Protein AF-A0ABD7CWC6-F1 (afdb_monomer_lite)

pLDDT: mean 77.97, std 18.7, range [38.25, 96.06]

Structure (mmCIF, N/CA/C/O backbone):
data_AF-A0ABD7CWC6-F1
#
_entry.id   AF-A0ABD7CWC6-F1
#
loop_
_atom_site.group_PDB
_atom_site.id
_atom_site.type_symbol
_atom_site.label_atom_id
_atom_site.label_alt_id
_atom_site.label_comp_id
_atom_site.label_asym_id
_atom_site.label_entity_id
_atom_site.label_seq_id
_atom_site.pdbx_PDB_ins_code
_atom_site.Cartn_x
_atom_site.Cartn_y
_atom_site.Cartn_z
_atom_site.occupancy
_atom_site.B_iso_or_equiv
_atom_site.auth_seq_id
_atom_site.auth_comp_id
_atom_site.auth_asym_id
_atom_site.auth_atom_id
_atom_site.pdbx_PDB_model_num
ATOM 1 N N . MET A 1 1 ? 16.741 18.688 -6.364 1.00 38.25 1 MET A N 1
ATOM 2 C CA . MET A 1 1 ? 15.589 17.870 -6.795 1.00 38.25 1 MET A CA 1
ATOM 3 C C . MET A 1 1 ? 15.163 17.095 -5.564 1.00 38.25 1 MET A C 1
ATOM 5 O O . MET A 1 1 ? 16.045 16.542 -4.925 1.00 38.25 1 MET A O 1
ATOM 9 N N . ALA A 1 2 ? 13.905 17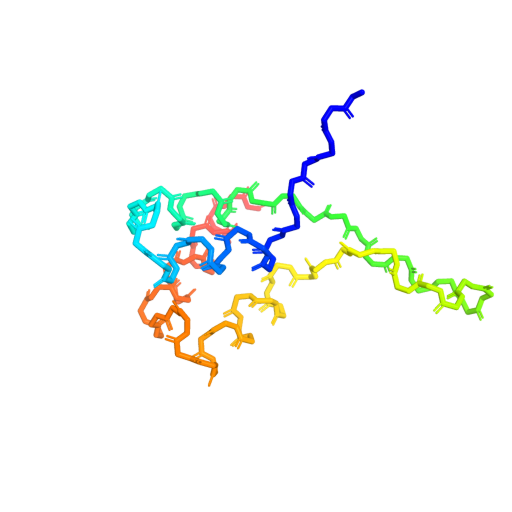.177 -5.129 1.00 46.03 2 ALA A N 1
ATOM 10 C CA . ALA A 1 2 ? 13.467 16.358 -4.000 1.00 46.03 2 ALA A CA 1
ATOM 11 C C . ALA A 1 2 ? 13.394 14.910 -4.495 1.00 46.03 2 ALA A C 1
ATOM 13 O O . ALA A 1 2 ? 12.682 14.645 -5.463 1.00 46.03 2 ALA A O 1
ATOM 14 N N . GLU A 1 3 ? 14.186 14.020 -3.905 1.00 56.91 3 GLU A N 1
ATOM 15 C CA . GLU A 1 3 ? 14.130 12.591 -4.208 1.00 56.91 3 GLU A CA 1
ATOM 16 C C . GLU A 1 3 ? 12.706 12.085 -3.949 1.00 56.91 3 GLU A C 1
ATOM 18 O O . GLU A 1 3 ? 12.093 12.410 -2.925 1.00 56.91 3 GLU A O 1
ATOM 23 N N . LYS A 1 4 ? 12.149 11.331 -4.904 1.00 60.38 4 LYS A N 1
ATOM 24 C CA . LYS A 1 4 ? 10.867 10.647 -4.712 1.00 60.38 4 LYS A CA 1
ATOM 25 C C . LYS A 1 4 ? 11.074 9.663 -3.547 1.00 60.38 4 LYS A C 1
ATOM 27 O O . LYS A 1 4 ? 12.039 8.903 -3.596 1.00 60.38 4 LYS A O 1
ATOM 32 N N . PRO A 1 5 ? 10.254 9.699 -2.479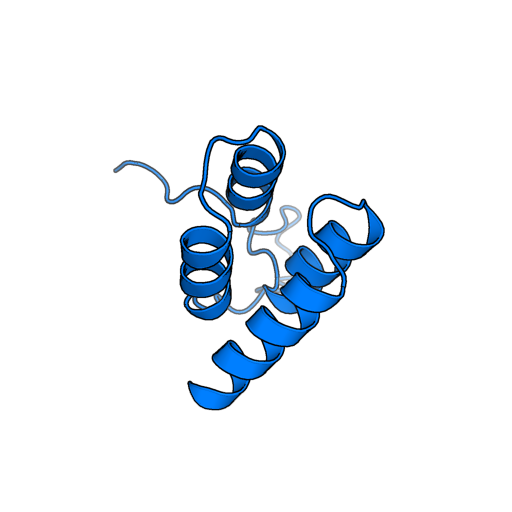 1.00 70.50 5 PRO A N 1
ATOM 33 C CA . PRO A 1 5 ? 10.427 8.786 -1.349 1.00 70.50 5 PRO A CA 1
ATOM 34 C C . PRO A 1 5 ? 10.345 7.338 -1.840 1.00 70.50 5 PRO A C 1
ATOM 36 O O . PRO A 1 5 ? 9.600 7.080 -2.779 1.00 70.50 5 PRO A O 1
ATOM 39 N N . SER A 1 6 ? 11.069 6.401 -1.221 1.00 80.56 6 SER A N 1
ATOM 40 C CA . SER A 1 6 ? 10.914 4.977 -1.549 1.00 80.56 6 SER A CA 1
ATOM 41 C C . SER A 1 6 ? 9.509 4.485 -1.192 1.00 80.56 6 SER A C 1
ATOM 43 O O . SER A 1 6 ? 8.852 5.033 -0.296 1.00 80.56 6 SER A O 1
ATOM 45 N N . LEU A 1 7 ? 9.048 3.427 -1.866 1.00 84.94 7 LEU A N 1
ATOM 46 C CA . LEU A 1 7 ? 7.747 2.822 -1.574 1.00 84.94 7 LEU A CA 1
ATOM 47 C C . LEU A 1 7 ? 7.693 2.325 -0.122 1.00 84.94 7 LEU A C 1
ATOM 49 O O . LEU A 1 7 ? 6.684 2.501 0.561 1.00 84.94 7 LEU A O 1
ATOM 53 N N . HIS A 1 8 ? 8.804 1.793 0.393 1.00 84.31 8 HIS A N 1
ATOM 54 C CA . HIS A 1 8 ? 8.907 1.390 1.791 1.00 84.31 8 HIS A CA 1
ATOM 55 C C . HIS A 1 8 ? 8.640 2.549 2.772 1.00 84.31 8 HIS A C 1
ATOM 57 O O . HIS A 1 8 ? 7.875 2.405 3.729 1.00 84.31 8 HIS A O 1
ATOM 63 N N . GLU A 1 9 ? 9.257 3.715 2.558 1.00 84.62 9 GLU A N 1
ATOM 64 C CA . GLU A 1 9 ? 9.054 4.886 3.420 1.00 84.62 9 GLU A CA 1
ATOM 65 C C . GLU A 1 9 ? 7.632 5.448 3.287 1.00 84.62 9 GLU A C 1
ATOM 67 O O . GLU A 1 9 ? 7.035 5.880 4.276 1.00 84.62 9 GLU A O 1
ATOM 72 N N . TYR A 1 10 ? 7.051 5.390 2.089 1.00 88.75 10 TYR A N 1
ATOM 73 C CA . TYR A 1 10 ? 5.662 5.772 1.854 1.00 88.75 10 TYR A CA 1
ATOM 74 C C . TYR A 1 10 ? 4.682 4.893 2.655 1.00 88.75 10 TYR A C 1
ATOM 76 O O . TYR A 1 10 ? 3.863 5.417 3.415 1.00 88.75 10 TYR A O 1
ATOM 84 N N . LEU A 1 11 ? 4.825 3.564 2.603 1.00 90.06 11 LEU A N 1
ATOM 85 C CA . LEU A 1 11 ? 3.980 2.633 3.366 1.00 90.06 11 LEU A CA 1
ATOM 86 C C . LEU A 1 11 ? 4.142 2.798 4.886 1.00 90.06 11 LEU A C 1
ATOM 88 O O . LEU A 1 11 ? 3.167 2.715 5.633 1.00 90.06 11 LEU A O 1
ATOM 92 N N . ARG A 1 12 ? 5.345 3.135 5.371 1.00 88.44 12 ARG A N 1
ATOM 93 C CA . ARG A 1 12 ? 5.548 3.484 6.790 1.00 88.44 12 ARG A CA 1
ATOM 94 C C . ARG A 1 12 ? 4.790 4.743 7.206 1.00 88.44 12 ARG A C 1
ATOM 96 O O . ARG A 1 12 ? 4.342 4.831 8.350 1.00 88.44 12 ARG A O 1
ATOM 103 N N . ARG A 1 13 ? 4.658 5.739 6.326 1.00 89.38 13 ARG A N 1
ATOM 104 C CA . ARG A 1 13 ? 3.871 6.954 6.610 1.00 89.38 13 ARG A CA 1
ATOM 105 C C . ARG A 1 13 ? 2.378 6.655 6.646 1.00 89.38 13 ARG A C 1
ATOM 107 O O . ARG A 1 13 ? 1.699 7.173 7.532 1.00 89.38 13 ARG A O 1
ATOM 114 N N . TYR A 1 14 ? 1.902 5.775 5.766 1.00 92.00 14 TYR A N 1
ATOM 115 C CA . TYR A 1 14 ? 0.551 5.221 5.849 1.00 92.00 14 TYR A CA 1
ATOM 116 C C . TYR A 1 14 ? 0.306 4.537 7.201 1.00 92.00 14 TYR A C 1
ATOM 118 O O . TYR A 1 14 ? -0.638 4.902 7.897 1.00 92.00 14 TYR A O 1
ATOM 126 N N . ALA A 1 15 ? 1.211 3.656 7.643 1.00 89.62 15 ALA A N 1
ATOM 127 C CA . ALA A 1 15 ? 1.100 2.951 8.928 1.00 89.62 15 ALA A CA 1
ATOM 128 C C . ALA A 1 15 ? 0.987 3.891 10.141 1.00 89.62 15 ALA A C 1
ATOM 130 O O . ALA A 1 15 ? 0.369 3.565 11.151 1.00 89.62 15 ALA A O 1
ATOM 131 N N . LYS A 1 16 ? 1.596 5.080 10.046 1.00 93.06 16 LYS A N 1
ATOM 132 C CA . LYS A 1 16 ? 1.537 6.135 11.070 1.00 93.06 16 LYS A CA 1
ATOM 133 C C . LYS A 1 16 ? 0.255 6.979 10.999 1.00 93.06 16 LYS A C 1
ATOM 135 O O . LYS A 1 16 ? 0.128 7.935 11.759 1.00 93.06 16 LYS A O 1
ATOM 140 N N . GLY A 1 17 ? -0.672 6.659 10.094 1.00 90.88 17 GLY A N 1
ATOM 141 C CA . GLY A 1 17 ? -1.918 7.394 9.865 1.00 90.88 17 GLY A CA 1
ATOM 142 C C . GLY A 1 17 ? -1.751 8.678 9.049 1.00 90.88 17 GLY A C 1
ATOM 143 O O . GLY A 1 17 ? -2.656 9.506 9.031 1.00 90.88 17 GLY A O 1
ATOM 144 N N . GLY A 1 18 ? -0.600 8.873 8.396 1.00 88.12 18 GLY A N 1
ATOM 145 C CA . GLY A 1 18 ? -0.310 10.082 7.619 1.00 88.12 18 GLY A CA 1
ATOM 146 C C . GLY A 1 18 ? -0.890 10.084 6.204 1.00 88.12 18 GLY A C 1
ATOM 147 O O . GLY A 1 18 ? -0.814 11.110 5.537 1.00 88.12 18 GLY A O 1
ATOM 148 N N . ILE A 1 19 ? -1.423 8.949 5.741 1.00 92.06 19 ILE A N 1
ATOM 149 C CA . ILE A 1 19 ? -1.919 8.755 4.374 1.00 92.06 19 ILE A CA 1
ATOM 150 C C . ILE A 1 19 ? -3.261 8.007 4.446 1.00 92.06 19 ILE A C 1
ATOM 152 O O . ILE A 1 19 ? -3.356 7.015 5.172 1.00 92.06 19 ILE A O 1
ATOM 156 N N . PRO A 1 20 ? -4.310 8.443 3.728 1.00 95.19 20 PRO A N 1
ATOM 157 C CA . PRO A 1 20 ? -5.555 7.691 3.604 1.00 95.19 20 PRO A CA 1
ATOM 158 C C . PRO A 1 20 ? -5.365 6.358 2.868 1.00 95.19 20 PRO A C 1
ATOM 160 O O . PRO A 1 20 ? -4.594 6.263 1.918 1.00 95.19 20 PRO A O 1
ATOM 163 N N . ARG A 1 21 ? -6.146 5.336 3.236 1.00 94.06 21 ARG A N 1
ATOM 164 C CA . ARG A 1 21 ? -6.091 4.000 2.612 1.00 94.06 21 ARG A CA 1
ATOM 165 C C . ARG A 1 21 ? -6.222 4.026 1.084 1.00 94.06 21 ARG A C 1
ATOM 167 O O . ARG A 1 21 ? -5.443 3.383 0.396 1.00 94.06 21 ARG A O 1
ATOM 174 N N . GLU A 1 22 ? -7.194 4.765 0.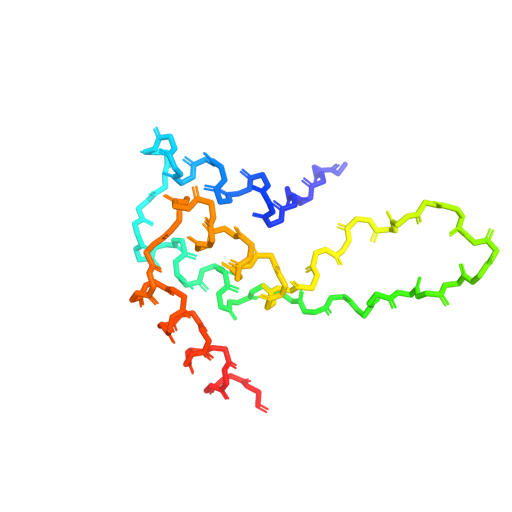553 1.00 95.88 22 GLU A N 1
ATOM 175 C CA . GLU A 1 22 ? -7.447 4.810 -0.897 1.00 95.88 22 GLU A CA 1
ATOM 176 C C . GLU A 1 22 ? -6.319 5.507 -1.674 1.00 95.88 22 GLU A C 1
ATOM 178 O O . GLU A 1 22 ? -5.987 5.095 -2.787 1.00 95.88 22 GLU A O 1
ATOM 183 N N . GLU A 1 23 ? -5.709 6.532 -1.073 1.00 94.44 23 GLU A N 1
ATOM 184 C CA . GLU A 1 23 ? -4.523 7.201 -1.615 1.00 94.44 23 GLU A CA 1
ATOM 185 C C . GLU A 1 23 ? -3.346 6.221 -1.644 1.00 94.44 23 GLU A C 1
ATOM 187 O O . GLU A 1 23 ? -2.759 6.003 -2.700 1.00 94.44 23 GLU A O 1
ATOM 192 N N . MET A 1 24 ? -3.112 5.513 -0.532 1.00 94.38 24 MET A N 1
ATOM 193 C CA . MET A 1 24 ? -2.069 4.492 -0.434 1.00 94.38 24 MET A CA 1
ATOM 194 C C . MET A 1 24 ? -2.220 3.399 -1.498 1.00 94.38 24 MET A C 1
ATOM 196 O O . MET A 1 24 ? -1.242 3.061 -2.168 1.00 94.38 24 MET A O 1
ATOM 200 N N . ILE A 1 25 ? -3.433 2.877 -1.695 1.00 94.31 25 ILE A N 1
ATOM 201 C CA . ILE A 1 25 ? -3.713 1.847 -2.703 1.00 94.31 25 ILE A CA 1
ATOM 202 C C . ILE A 1 25 ? -3.470 2.392 -4.115 1.00 94.31 25 ILE A C 1
ATOM 204 O O . ILE A 1 25 ? -2.848 1.726 -4.945 1.00 94.31 25 ILE A O 1
ATOM 208 N N . THR A 1 26 ? -3.969 3.596 -4.401 1.00 93.00 26 THR A N 1
ATOM 209 C CA . THR A 1 26 ? -3.876 4.210 -5.732 1.00 93.00 26 THR A CA 1
ATOM 210 C C . THR A 1 26 ? -2.432 4.497 -6.115 1.00 93.00 26 THR A C 1
ATOM 212 O O . THR A 1 26 ? -2.010 4.123 -7.211 1.00 93.00 26 THR A O 1
ATOM 215 N N . ASP A 1 27 ? -1.672 5.103 -5.208 1.00 91.06 27 ASP A N 1
ATOM 216 C CA . ASP A 1 27 ? -0.281 5.473 -5.440 1.00 91.06 27 ASP A CA 1
ATOM 217 C C . ASP A 1 27 ? 0.609 4.231 -5.532 1.00 91.06 27 ASP A C 1
ATOM 219 O O . ASP A 1 27 ? 1.429 4.135 -6.443 1.00 91.06 27 ASP A O 1
ATOM 223 N N . SER A 1 28 ? 0.405 3.236 -4.660 1.00 89.81 28 SER A N 1
ATOM 224 C CA . SER A 1 28 ? 1.173 1.981 -4.690 1.00 89.81 28 SER A CA 1
ATOM 225 C C . SER A 1 28 ? 0.912 1.181 -5.971 1.00 89.81 28 SER A C 1
ATOM 227 O O . SER A 1 28 ? 1.840 0.630 -6.562 1.00 89.81 28 SER A O 1
ATOM 229 N N . ALA A 1 29 ? -0.334 1.150 -6.458 1.00 89.81 29 ALA A N 1
ATOM 230 C CA . ALA A 1 29 ? -0.670 0.517 -7.735 1.00 89.81 29 ALA A CA 1
ATOM 231 C C . ALA A 1 29 ? -0.115 1.287 -8.947 1.00 89.81 29 ALA A C 1
ATOM 233 O O . ALA A 1 29 ? 0.155 0.688 -9.989 1.00 89.81 29 ALA A O 1
ATOM 234 N N . ALA A 1 30 ? 0.043 2.607 -8.820 1.00 88.50 30 ALA A N 1
ATOM 235 C CA . ALA A 1 30 ? 0.634 3.479 -9.830 1.00 88.50 30 ALA A CA 1
ATOM 236 C C . ALA A 1 30 ? 2.163 3.542 -9.772 1.00 88.50 30 ALA A C 1
ATOM 238 O O . ALA A 1 30 ? 2.767 4.206 -10.611 1.00 88.50 30 ALA A O 1
ATOM 239 N N . TRP A 1 31 ? 2.785 2.892 -8.790 1.00 87.25 31 TRP A N 1
ATOM 240 C CA . TRP A 1 31 ? 4.219 2.976 -8.589 1.00 87.25 31 TRP A CA 1
ATOM 241 C C . TRP A 1 31 ? 4.956 2.273 -9.732 1.00 87.25 31 TRP A C 1
ATOM 243 O O . TRP A 1 31 ? 4.792 1.060 -9.938 1.00 87.25 31 TRP A O 1
ATOM 253 N N . ASP A 1 32 ? 5.727 3.060 -10.486 1.00 72.56 32 ASP A N 1
ATOM 254 C CA . ASP A 1 32 ? 6.489 2.601 -11.645 1.00 72.56 32 ASP A CA 1
ATOM 255 C C . ASP A 1 32 ? 7.466 1.488 -11.251 1.00 72.56 32 ASP A C 1
ATOM 257 O O . ASP A 1 32 ? 8.082 1.528 -10.182 1.00 72.56 32 ASP A O 1
ATOM 261 N N . PHE A 1 33 ? 7.589 0.484 -12.124 1.00 58.28 33 PHE A N 1
ATOM 262 C CA . PHE A 1 33 ? 8.728 -0.424 -12.084 1.00 58.28 33 PHE A CA 1
ATOM 263 C C . PHE A 1 33 ? 9.942 0.369 -12.544 1.00 58.28 33 PHE A C 1
ATOM 265 O O . PHE A 1 33 ? 10.003 0.770 -13.704 1.00 58.28 33 PHE A O 1
ATOM 272 N N . GLU A 1 34 ? 10.914 0.562 -11.670 1.00 51.44 34 GLU A N 1
ATOM 273 C CA . GLU A 1 34 ? 12.277 0.609 -12.169 1.00 51.44 34 GLU A CA 1
ATOM 274 C C . GLU A 1 34 ? 12.820 -0.813 -12.021 1.00 51.44 34 GLU A C 1
ATOM 276 O O . GLU A 1 34 ? 12.672 -1.444 -10.972 1.00 51.44 34 GLU A O 1
ATOM 281 N N . GLU A 1 35 ? 13.256 -1.376 -13.147 1.00 42.81 35 GLU A N 1
ATOM 282 C CA . GLU A 1 35 ? 13.821 -2.717 -13.228 1.00 42.81 35 GLU A CA 1
ATOM 283 C C . GLU A 1 35 ? 14.997 -2.781 -12.253 1.00 42.81 35 GLU A C 1
ATOM 285 O O . GLU A 1 35 ? 15.919 -1.977 -12.363 1.00 42.81 35 GLU A O 1
ATOM 290 N N . GLU A 1 36 ? 14.946 -3.696 -11.280 1.00 43.47 36 GLU A N 1
ATOM 291 C CA . GLU A 1 36 ? 16.065 -3.925 -10.368 1.00 43.47 36 GLU A CA 1
ATOM 292 C C . GLU A 1 36 ? 17.273 -4.331 -11.220 1.00 43.47 36 GLU A C 1
ATOM 294 O O . GLU A 1 36 ? 17.360 -5.459 -11.711 1.00 43.47 36 GLU A O 1
ATOM 299 N N . ILE A 1 37 ? 18.187 -3.387 -11.454 1.00 46.28 37 ILE A N 1
ATOM 300 C CA . ILE A 1 37 ? 19.444 -3.669 -12.135 1.00 46.28 37 ILE A CA 1
ATOM 301 C C . ILE A 1 37 ? 20.286 -4.469 -11.142 1.00 46.28 37 ILE A C 1
ATOM 303 O O . ILE A 1 37 ? 21.003 -3.910 -10.314 1.00 46.28 37 ILE A O 1
ATOM 307 N N . HIS A 1 38 ? 20.198 -5.797 -11.211 1.00 43.50 38 HIS A N 1
ATOM 308 C CA . HIS A 1 38 ? 21.211 -6.672 -10.630 1.00 43.50 38 HIS A CA 1
ATOM 309 C C . HIS A 1 38 ? 22.486 -6.561 -11.474 1.00 43.50 38 HIS A C 1
ATOM 311 O O . HIS A 1 38 ? 22.751 -7.378 -12.352 1.00 43.50 38 HIS A O 1
ATOM 317 N N . ASP A 1 39 ? 23.257 -5.501 -11.243 1.00 49.72 39 ASP A N 1
ATOM 318 C CA . ASP A 1 39 ? 24.652 -5.444 -11.663 1.00 49.72 39 ASP A CA 1
ATOM 319 C C . ASP A 1 39 ? 25.495 -6.102 -10.562 1.00 49.72 39 ASP A C 1
ATOM 321 O O . ASP A 1 39 ? 25.592 -5.586 -9.450 1.00 49.72 39 ASP A O 1
ATOM 325 N N . ASP A 1 40 ? 26.107 -7.248 -10.869 1.00 51.50 40 ASP A N 1
ATOM 326 C CA . ASP A 1 40 ? 26.980 -7.997 -9.953 1.00 51.50 40 ASP A CA 1
ATOM 327 C C . ASP A 1 40 ? 28.193 -7.171 -9.455 1.00 51.50 40 ASP A C 1
ATOM 329 O O . ASP A 1 40 ? 28.868 -7.567 -8.501 1.00 51.50 40 ASP A O 1
ATOM 333 N N . LEU A 1 41 ? 28.498 -6.026 -10.087 1.00 55.06 41 LEU A N 1
ATOM 334 C CA . LEU A 1 41 ? 29.549 -5.085 -9.678 1.00 55.06 41 LEU A CA 1
ATOM 335 C C . LEU A 1 41 ? 29.031 -3.917 -8.821 1.00 55.06 41 LEU A C 1
ATOM 337 O O . LEU A 1 41 ? 29.841 -3.167 -8.266 1.00 55.06 41 LEU A O 1
ATOM 341 N N . VAL A 1 42 ? 27.713 -3.761 -8.678 1.00 50.28 42 VAL A N 1
ATOM 342 C CA . VAL A 1 42 ? 27.086 -2.735 -7.841 1.00 50.28 42 VAL A CA 1
ATOM 343 C C . VAL A 1 42 ? 26.675 -3.377 -6.513 1.00 50.28 42 VAL A C 1
ATOM 345 O O . VAL A 1 42 ? 25.685 -4.087 -6.402 1.00 50.28 42 VAL A O 1
ATOM 348 N N . ILE A 1 43 ? 27.469 -3.126 -5.468 1.00 47.16 43 ILE A N 1
ATOM 349 C CA . ILE A 1 43 ? 27.235 -3.631 -4.098 1.00 47.16 43 ILE A CA 1
ATOM 350 C C . ILE A 1 43 ? 25.997 -2.979 -3.451 1.00 47.16 43 ILE A C 1
ATOM 352 O O . ILE A 1 43 ? 25.437 -3.501 -2.487 1.00 47.16 43 ILE A O 1
ATOM 356 N N . GLU A 1 44 ? 25.552 -1.837 -3.969 1.00 40.25 44 GLU A N 1
ATOM 357 C CA . GLU A 1 44 ? 24.377 -1.138 -3.467 1.00 40.25 44 GLU A CA 1
ATOM 358 C C . GLU A 1 44 ? 23.154 -1.547 -4.280 1.00 40.25 44 GLU A C 1
ATOM 360 O O . GLU A 1 44 ? 23.041 -1.206 -5.451 1.00 40.25 44 GLU A O 1
ATOM 365 N N . SER A 1 45 ? 22.209 -2.245 -3.643 1.00 42.44 45 SER A N 1
ATOM 366 C CA . SER A 1 45 ? 20.835 -2.311 -4.144 1.00 42.44 45 SER A CA 1
ATOM 367 C C . SER A 1 45 ? 20.410 -0.877 -4.467 1.00 42.44 45 SER A C 1
ATOM 369 O O . SER A 1 45 ? 20.260 -0.050 -3.563 1.00 42.44 45 SER A O 1
ATOM 371 N N . THR A 1 46 ? 20.325 -0.540 -5.757 1.00 45.12 46 THR A N 1
ATOM 372 C CA . THR A 1 46 ? 19.821 0.753 -6.210 1.00 45.12 46 THR A CA 1
ATOM 373 C C . THR A 1 46 ? 18.379 0.758 -5.758 1.00 45.12 46 THR A C 1
ATOM 375 O O . THR A 1 46 ? 17.605 0.053 -6.382 1.00 45.12 46 THR A O 1
ATOM 378 N N . GLY A 1 47 ? 18.071 1.402 -4.624 1.00 45.72 47 GLY A N 1
ATOM 379 C CA . GLY A 1 47 ? 16.885 1.205 -3.772 1.00 45.72 47 GLY A CA 1
ATOM 380 C C . GLY A 1 47 ? 15.520 1.208 -4.468 1.00 45.72 47 GLY A C 1
ATOM 381 O O . GLY A 1 47 ? 14.686 2.080 -4.230 1.00 45.72 47 GLY A O 1
ATOM 382 N N . GLN A 1 48 ? 15.297 0.217 -5.318 1.00 52.81 48 GLN A N 1
ATOM 383 C CA . GLN A 1 48 ? 14.178 0.037 -6.217 1.00 52.81 48 GLN A CA 1
ATOM 384 C C . GLN A 1 48 ? 13.470 -1.200 -5.736 1.00 52.81 48 GLN A C 1
ATOM 386 O O . GLN A 1 48 ? 13.642 -2.324 -6.192 1.00 52.81 48 GLN A O 1
ATOM 391 N N . ASP A 1 49 ? 12.691 -0.930 -4.710 1.00 56.56 49 ASP A N 1
ATOM 392 C CA . ASP A 1 49 ? 11.678 -1.793 -4.171 1.00 56.56 49 ASP A CA 1
ATOM 393 C C . ASP A 1 49 ? 10.829 -2.361 -5.322 1.00 56.56 49 ASP A C 1
ATOM 395 O O . ASP A 1 49 ? 9.965 -1.661 -5.859 1.00 56.56 49 ASP A O 1
ATOM 399 N N . ASN A 1 50 ? 11.042 -3.629 -5.710 1.00 70.88 50 ASN A N 1
ATOM 400 C CA . ASN A 1 50 ? 10.074 -4.341 -6.540 1.00 70.88 50 ASN A CA 1
ATOM 401 C C . ASN A 1 50 ? 8.723 -4.185 -5.846 1.00 70.88 50 ASN A C 1
ATOM 403 O O . ASN A 1 50 ? 8.529 -4.682 -4.735 1.00 70.88 50 ASN A O 1
ATOM 407 N N . VAL A 1 51 ? 7.809 -3.459 -6.491 1.00 76.94 51 VAL A N 1
ATOM 408 C CA . VAL A 1 51 ? 6.555 -3.034 -5.867 1.00 76.94 51 VAL A CA 1
ATOM 409 C C . VAL A 1 51 ? 5.832 -4.225 -5.261 1.00 76.94 51 VAL A C 1
ATOM 411 O O . VAL A 1 51 ? 5.370 -4.107 -4.136 1.00 76.94 51 VAL A O 1
ATOM 414 N N . PHE A 1 52 ? 5.826 -5.382 -5.936 1.00 82.12 52 PHE A N 1
ATOM 415 C CA . PHE A 1 52 ? 5.238 -6.614 -5.408 1.00 82.12 52 PHE A CA 1
ATOM 416 C C . PHE A 1 52 ? 5.976 -7.150 -4.181 1.00 82.12 52 PHE A C 1
ATOM 418 O O . PHE A 1 52 ? 5.330 -7.524 -3.206 1.00 82.12 52 PHE A O 1
ATOM 425 N N . ALA A 1 53 ? 7.310 -7.172 -4.198 1.00 82.31 53 ALA A N 1
ATOM 426 C CA . ALA A 1 53 ? 8.100 -7.612 -3.050 1.00 82.31 53 ALA A CA 1
ATOM 427 C C . ALA A 1 53 ? 7.866 -6.711 -1.828 1.00 82.31 53 ALA A C 1
ATOM 429 O O . ALA A 1 53 ? 7.756 -7.202 -0.705 1.00 82.31 53 ALA A O 1
ATOM 430 N N . VAL A 1 54 ? 7.726 -5.404 -2.043 1.00 86.38 54 VAL A N 1
ATOM 431 C CA . VAL A 1 54 ? 7.585 -4.430 -0.957 1.00 86.38 54 VAL A CA 1
ATOM 432 C C . VAL A 1 54 ? 6.181 -4.351 -0.396 1.00 86.38 54 VAL A C 1
ATOM 434 O O . VAL A 1 54 ? 6.041 -4.316 0.824 1.00 86.38 54 VAL A O 1
ATOM 437 N N . VAL A 1 55 ? 5.140 -4.412 -1.226 1.00 88.81 55 VAL A N 1
ATOM 438 C CA . VAL A 1 55 ? 3.764 -4.507 -0.711 1.00 88.81 55 VAL A CA 1
ATOM 439 C C . VAL A 1 55 ? 3.518 -5.852 -0.028 1.00 88.81 55 VAL A C 1
ATOM 441 O O . VAL A 1 55 ? 2.892 -5.882 1.027 1.00 88.81 55 VAL A O 1
ATOM 444 N N . ASN A 1 56 ? 4.088 -6.950 -0.539 1.00 87.50 56 ASN A N 1
ATOM 445 C CA . ASN A 1 56 ? 4.022 -8.255 0.125 1.00 87.50 56 ASN A CA 1
ATOM 446 C C . ASN A 1 56 ? 4.766 -8.231 1.474 1.00 87.50 56 ASN A C 1
ATOM 448 O O . ASN A 1 56 ? 4.217 -8.619 2.501 1.00 87.50 56 ASN A O 1
ATOM 452 N N . GLY A 1 57 ? 5.980 -7.673 1.514 1.00 89.38 57 GLY A N 1
ATOM 453 C CA . GLY A 1 57 ? 6.715 -7.464 2.764 1.00 89.38 57 GLY A CA 1
ATOM 454 C C . GLY A 1 57 ? 5.955 -6.587 3.766 1.00 89.38 57 GLY A C 1
ATOM 455 O O . GLY A 1 57 ? 5.936 -6.883 4.959 1.00 89.38 57 GLY A O 1
ATOM 456 N N . ALA A 1 58 ? 5.281 -5.536 3.295 1.00 89.06 58 ALA A N 1
ATOM 457 C CA . ALA A 1 58 ? 4.454 -4.678 4.136 1.00 89.06 58 ALA A CA 1
ATOM 458 C C . ALA A 1 58 ? 3.234 -5.418 4.709 1.00 89.06 58 ALA A C 1
ATOM 460 O O . ALA A 1 58 ? 2.921 -5.221 5.884 1.00 89.06 58 ALA A O 1
ATOM 461 N N . ALA A 1 59 ? 2.585 -6.285 3.928 1.00 91.94 59 ALA A N 1
ATOM 462 C CA . ALA A 1 59 ? 1.490 -7.129 4.407 1.00 91.94 59 ALA A CA 1
ATOM 463 C C . ALA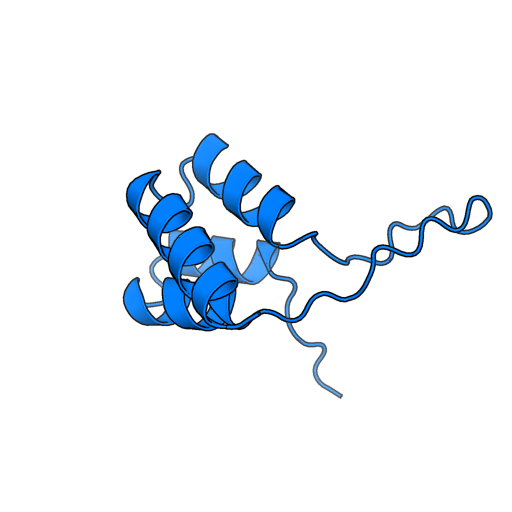 A 1 59 ? 1.976 -8.123 5.476 1.00 91.94 59 ALA A C 1
ATOM 465 O O . ALA A 1 59 ? 1.420 -8.179 6.571 1.00 91.94 59 ALA A O 1
ATOM 466 N N . LEU A 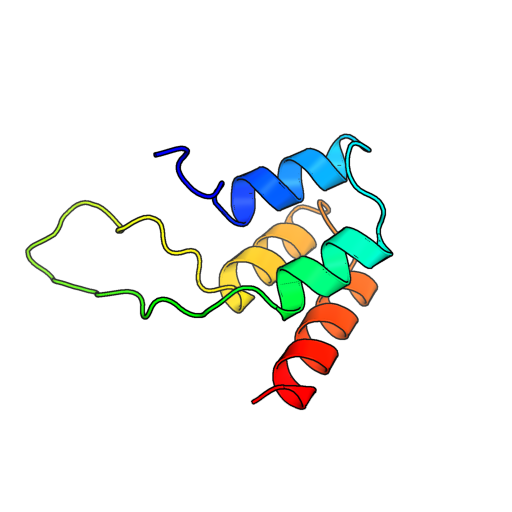1 60 ? 3.101 -8.808 5.228 1.00 89.69 60 LEU A N 1
ATOM 467 C CA . LEU A 1 60 ? 3.719 -9.734 6.190 1.00 89.69 60 LEU A CA 1
ATOM 468 C C . LEU A 1 60 ? 4.088 -9.064 7.523 1.00 89.69 60 LEU A C 1
ATOM 470 O O . LEU A 1 60 ? 4.040 -9.698 8.576 1.00 89.69 60 LEU A O 1
ATOM 474 N N . LEU A 1 61 ? 4.459 -7.783 7.485 1.00 90.69 61 LEU A N 1
ATOM 475 C CA . LEU A 1 61 ? 4.777 -6.983 8.669 1.00 90.69 61 LEU A CA 1
ATOM 476 C C . LEU A 1 61 ? 3.543 -6.313 9.304 1.00 90.69 61 LEU A C 1
ATOM 478 O O . LEU A 1 61 ? 3.695 -5.581 10.282 1.00 90.69 61 LEU A O 1
ATOM 482 N N . GLY A 1 62 ? 2.341 -6.517 8.755 1.00 90.31 62 GLY A N 1
ATOM 483 C CA . GLY A 1 62 ? 1.094 -5.904 9.226 1.00 90.31 62 GLY A CA 1
ATOM 484 C C . GLY A 1 62 ? 1.013 -4.390 9.003 1.00 90.31 62 GLY A C 1
ATOM 485 O O . GLY A 1 62 ? 0.220 -3.708 9.648 1.00 90.31 62 GLY A O 1
ATOM 486 N N . THR A 1 63 ? 1.856 -3.845 8.123 1.00 92.31 63 THR A N 1
ATOM 487 C CA . THR A 1 63 ? 1.852 -2.422 7.741 1.00 92.31 63 THR A CA 1
ATOM 488 C C . THR A 1 63 ? 0.644 -2.079 6.871 1.00 92.31 63 THR A C 1
ATOM 490 O O . THR A 1 63 ? 0.087 -0.987 6.979 1.00 92.31 63 THR A O 1
ATOM 493 N N . ILE A 1 64 ? 0.234 -3.023 6.030 1.00 93.31 64 ILE A N 1
ATOM 494 C CA . ILE A 1 64 ? -1.018 -3.014 5.275 1.00 93.31 64 ILE A CA 1
ATOM 495 C C . ILE A 1 64 ? -1.739 -4.339 5.534 1.00 93.31 64 ILE A C 1
ATOM 497 O O . ILE A 1 64 ? -1.133 -5.285 6.038 1.00 93.31 64 ILE A O 1
ATOM 501 N N . THR A 1 65 ? -3.027 -4.403 5.218 1.00 94.88 65 THR A N 1
ATOM 502 C CA . THR A 1 65 ? -3.803 -5.646 5.317 1.00 94.88 65 THR A CA 1
ATOM 503 C C . THR A 1 65 ? -3.635 -6.516 4.068 1.00 94.88 65 THR A C 1
ATOM 505 O O . THR A 1 65 ? -3.228 -6.021 3.016 1.00 94.88 65 THR A O 1
ATOM 508 N N . ASP A 1 66 ? -3.997 -7.798 4.155 1.00 94.00 66 ASP A N 1
ATOM 509 C CA . ASP A 1 66 ? -4.036 -8.684 2.980 1.00 94.00 66 ASP A CA 1
ATOM 510 C C . ASP A 1 66 ? -5.032 -8.171 1.918 1.00 94.00 66 ASP A C 1
ATOM 512 O O . ASP A 1 66 ? -4.732 -8.188 0.728 1.00 94.00 66 ASP A O 1
ATOM 516 N N . ASP A 1 67 ? -6.163 -7.592 2.341 1.00 96.06 67 ASP A N 1
ATOM 517 C CA . ASP A 1 67 ? -7.133 -6.961 1.432 1.00 96.06 67 ASP A CA 1
ATOM 518 C C . ASP A 1 67 ? -6.532 -5.752 0.688 1.00 96.06 67 ASP A C 1
ATOM 520 O O . ASP A 1 67 ? -6.882 -5.474 -0.462 1.00 96.06 67 ASP A O 1
ATOM 524 N N . ASP A 1 68 ? -5.641 -4.997 1.342 1.00 94.50 68 ASP A N 1
ATOM 525 C CA . ASP A 1 68 ? -4.924 -3.884 0.710 1.00 94.50 68 ASP A CA 1
ATOM 526 C C . ASP A 1 68 ? -3.944 -4.396 -0.345 1.00 94.50 68 ASP A C 1
ATOM 528 O O . ASP A 1 68 ? -3.886 -3.852 -1.449 1.00 94.50 68 ASP A O 1
ATOM 532 N N . LEU A 1 69 ? -3.196 -5.449 -0.007 1.00 93.88 69 LEU A N 1
ATOM 533 C CA . LEU A 1 69 ? -2.277 -6.121 -0.918 1.00 93.88 69 LEU A CA 1
ATOM 534 C C . LEU A 1 69 ? -3.012 -6.607 -2.173 1.00 93.88 69 LEU A C 1
ATOM 536 O O . LEU A 1 69 ? -2.609 -6.264 -3.288 1.00 93.88 69 LEU A O 1
ATOM 540 N N . ASP A 1 70 ? -4.105 -7.346 -1.995 1.00 94.62 70 ASP A N 1
ATOM 541 C CA . ASP A 1 70 ? -4.901 -7.889 -3.095 1.00 94.62 70 ASP A CA 1
ATOM 542 C C . ASP A 1 70 ? -5.442 -6.779 -4.004 1.00 94.62 70 ASP A C 1
ATOM 544 O O . ASP A 1 70 ? -5.380 -6.879 -5.235 1.00 94.62 70 ASP A O 1
ATOM 548 N N . GLU A 1 71 ? -5.919 -5.677 -3.422 1.00 95.94 71 GLU A N 1
ATOM 549 C CA . GLU A 1 71 ? -6.444 -4.549 -4.188 1.00 95.94 71 GLU A CA 1
ATOM 550 C C . GLU A 1 71 ? -5.345 -3.803 -4.962 1.00 95.94 71 GLU A C 1
ATOM 552 O O . GLU A 1 71 ? -5.553 -3.433 -6.124 1.00 95.94 71 GLU A O 1
ATOM 557 N N . ILE A 1 72 ? -4.159 -3.620 -4.370 1.00 91.94 72 ILE A N 1
ATOM 558 C CA . ILE A 1 72 ? -3.002 -3.026 -5.057 1.00 91.94 72 ILE A CA 1
ATOM 559 C C . ILE A 1 72 ? -2.596 -3.892 -6.252 1.00 91.94 72 ILE A C 1
ATOM 561 O O . ILE A 1 72 ? -2.447 -3.379 -7.366 1.00 91.94 72 ILE A O 1
ATOM 565 N N . VAL A 1 73 ? -2.459 -5.204 -6.043 1.00 90.50 73 VAL A N 1
ATOM 566 C CA . VAL A 1 73 ? -2.083 -6.173 -7.084 1.00 90.50 73 VAL A CA 1
ATOM 567 C C . VAL A 1 73 ? -3.113 -6.168 -8.213 1.00 90.50 73 VAL A C 1
ATOM 569 O O . VAL A 1 73 ? -2.748 -6.041 -9.386 1.00 90.50 73 VAL A O 1
ATOM 572 N N . ARG A 1 74 ? -4.408 -6.217 -7.878 1.00 92.31 74 ARG A N 1
ATOM 573 C CA . ARG A 1 74 ? -5.507 -6.170 -8.850 1.00 92.31 74 ARG A CA 1
ATOM 574 C C . ARG A 1 74 ? -5.464 -4.903 -9.704 1.00 92.31 74 ARG A C 1
ATOM 576 O O . ARG A 1 74 ? -5.555 -4.988 -10.930 1.00 92.31 74 ARG A O 1
ATOM 583 N N . ARG A 1 75 ? -5.324 -3.725 -9.083 1.00 92.75 75 ARG A N 1
ATOM 584 C CA . ARG A 1 75 ? -5.270 -2.437 -9.800 1.00 92.75 75 ARG A CA 1
ATOM 585 C C . ARG A 1 75 ? -4.027 -2.310 -10.666 1.00 92.75 75 ARG A C 1
ATOM 587 O O . ARG A 1 75 ? -4.112 -1.749 -11.756 1.00 92.75 75 ARG A O 1
ATOM 594 N N . LYS A 1 76 ? -2.893 -2.834 -10.204 1.00 86.31 76 LYS A N 1
ATOM 595 C CA . LYS A 1 76 ? -1.648 -2.824 -10.970 1.00 86.31 76 LYS A CA 1
ATOM 596 C C . LYS A 1 76 ? -1.750 -3.708 -12.214 1.00 86.31 76 LYS A C 1
ATOM 598 O O . LYS A 1 76 ? -1.407 -3.252 -13.298 1.00 86.31 76 LYS A O 1
ATOM 603 N N . HIS A 1 77 ? -2.315 -4.911 -12.097 1.00 86.25 77 HIS A N 1
ATOM 604 C CA . HIS A 1 77 ? -2.577 -5.771 -13.257 1.00 86.25 77 HIS A CA 1
ATOM 605 C C . HIS A 1 77 ? -3.576 -5.173 -14.250 1.00 86.25 77 HIS A C 1
ATOM 607 O O . HIS A 1 77 ? -3.430 -5.386 -15.444 1.00 86.25 77 HIS A O 1
ATOM 613 N N . ALA A 1 78 ? -4.564 -4.402 -13.792 1.00 86.50 78 ALA A N 1
ATOM 614 C CA . ALA A 1 78 ? -5.498 -3.714 -14.686 1.00 86.50 78 ALA A CA 1
ATOM 615 C C . ALA A 1 78 ? -4.863 -2.549 -15.479 1.00 86.50 78 ALA A C 1
ATOM 617 O O . ALA A 1 78 ? -5.512 -2.000 -16.370 1.00 86.50 78 ALA A O 1
ATOM 618 N N . ARG A 1 79 ? -3.636 -2.135 -15.129 1.00 71.56 79 ARG A N 1
ATOM 619 C CA . ARG A 1 79 ? -2.902 -1.020 -15.752 1.00 71.56 79 ARG A CA 1
ATOM 620 C C . ARG A 1 79 ? -1.804 -1.459 -16.728 1.00 71.56 79 ARG A C 1
ATOM 622 O O . ARG A 1 79 ? -1.341 -0.604 -17.480 1.00 71.56 79 ARG A O 1
ATOM 629 N N . GLY A 1 80 ? -1.365 -2.718 -16.671 1.00 62.44 80 GLY A N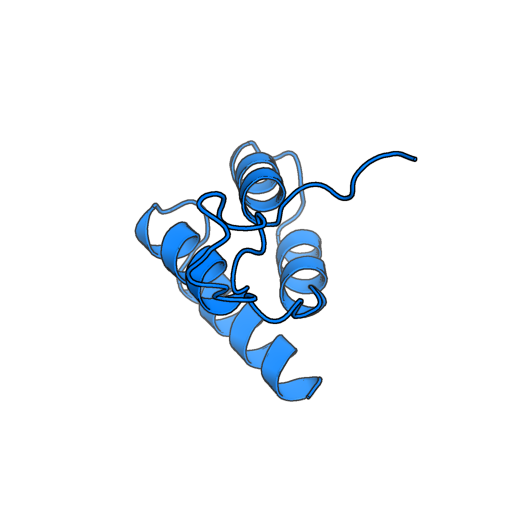 1
ATOM 630 C CA . GLY A 1 80 ? -0.362 -3.303 -17.573 1.00 62.44 80 GLY A CA 1
ATOM 631 C C . GLY A 1 80 ? -1.000 -3.966 -18.782 1.00 62.44 80 GLY A C 1
ATOM 632 O O . GLY A 1 80 ? -0.347 -3.956 -19.846 1.00 62.44 80 GLY A O 1
#

Sequence (80 aa):
MAEKPSLHEYLRRYAKGGIPREEMITDSAAWDFEEEIHDDLVIESTGQDNVFAVVNGAALLGTITDDDLDEIVRRKHARG

Foldseek 3Di:
DPDDDALLVVLVCVLVVNDDLVRNLVVLLVDDQDDQPPDVPDPDRPRGPPSLNRLVVCCVVVSDDPVSSVSSVVSNVVVD

Organism: NCBI:txid67351

Secondary structure (DSSP, 8-state):
-PPPPPHHHHHHHHHTT-S-HHHHHHHHHT---------TT--S--S---HHHHHHHHHHTTSS-HHHHHHHHHHHHTT-

Radius of gyration: 13.09 Å; chains: 1; bounding box: 37×28×29 Å